Protein AF-A0A945BNA6-F1 (afdb_monomer_lite)

Foldseek 3Di:
DPPDDDDDPDPDPVVVVVVVCVVVDDDDPVRVQVVVCVVVVHHDD

Radius of gyration: 13.59 Å; chains: 1; bounding box: 24×21×34 Å

pLDDT: mean 93.24, std 5.89, range [64.88, 98.44]

Secondary structure (DSSP, 8-state):
------------HHHHHHHHGGGG----HHHHHHHHHHHHTS---

Structure (mmCIF, N/CA/C/O backbone):
data_AF-A0A945BNA6-F1
#
_entry.id   AF-A0A945BNA6-F1
#
loop_
_atom_site.group_PDB
_atom_site.id
_atom_site.type_symbol
_atom_site.label_atom_id
_atom_site.label_alt_id
_atom_site.label_comp_id
_atom_site.label_asym_id
_atom_site.label_entity_id
_atom_site.label_seq_id
_atom_site.pdbx_PDB_ins_code
_atom_site.Cartn_x
_atom_site.Cartn_y
_atom_site.Cartn_z
_atom_site.occupancy
_atom_site.B_iso_or_equiv
_atom_site.auth_seq_id
_atom_site.auth_comp_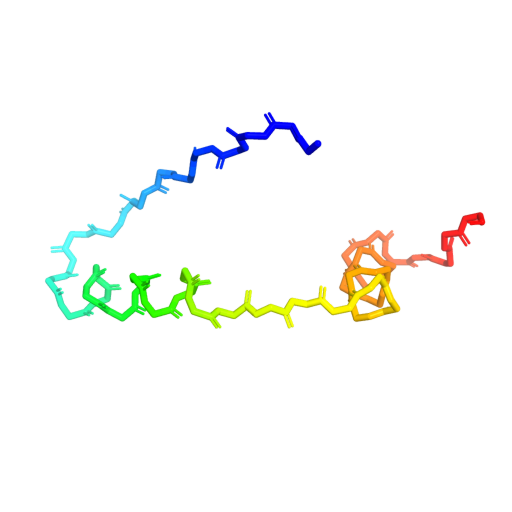id
_atom_site.auth_asym_id
_atom_site.auth_atom_id
_atom_site.pdbx_PDB_model_num
ATOM 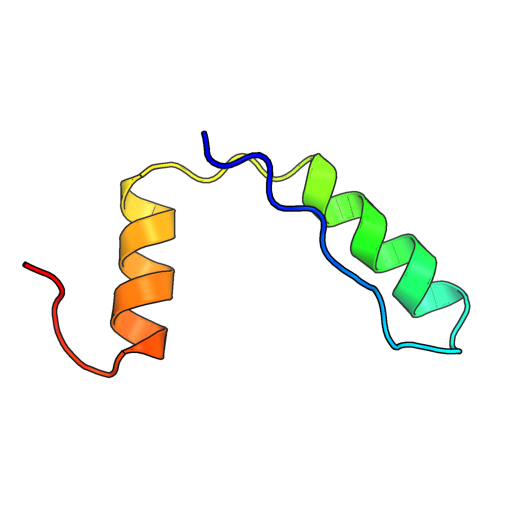1 N N . PRO A 1 1 ? -2.893 5.170 -12.201 1.00 64.88 1 PRO A N 1
ATOM 2 C CA . PRO A 1 1 ? -2.622 4.396 -10.961 1.00 64.88 1 PRO A CA 1
ATOM 3 C C . PRO A 1 1 ? -3.707 3.331 -10.772 1.00 64.88 1 PRO A C 1
ATOM 5 O O . PRO A 1 1 ? -4.854 3.617 -11.087 1.00 64.88 1 PRO A O 1
ATOM 8 N N . ALA A 1 2 ? -3.364 2.125 -10.312 1.00 84.94 2 ALA A N 1
ATOM 9 C CA . ALA A 1 2 ? -4.307 0.998 -10.251 1.00 84.94 2 ALA A CA 1
ATOM 10 C C . ALA A 1 2 ? -5.365 1.096 -9.128 1.00 84.94 2 ALA A C 1
ATOM 12 O O . ALA A 1 2 ? -6.238 0.242 -9.057 1.00 84.94 2 ALA A O 1
ATOM 13 N N . GLY A 1 3 ? -5.302 2.116 -8.259 1.00 86.38 3 GLY A N 1
ATOM 14 C CA . GLY A 1 3 ? -6.304 2.3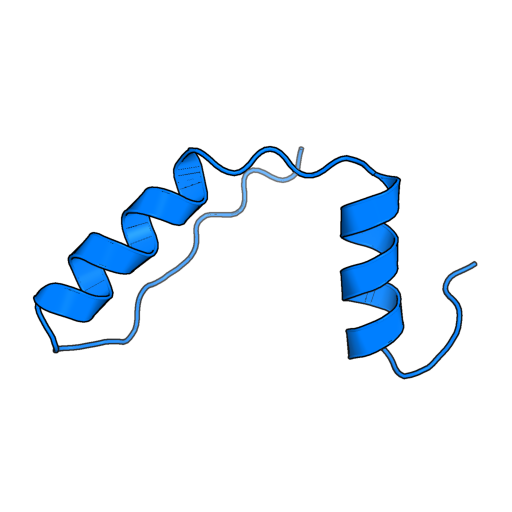36 -7.207 1.00 86.38 3 GLY A CA 1
ATOM 15 C C . GLY A 1 3 ? -6.352 1.223 -6.154 1.00 86.38 3 GLY A C 1
ATOM 16 O O . GLY A 1 3 ? -7.432 0.833 -5.729 1.00 86.38 3 GLY A O 1
ATOM 17 N N . ILE A 1 4 ? -5.192 0.678 -5.774 1.00 89.00 4 ILE A N 1
ATOM 18 C CA . ILE A 1 4 ? -5.080 -0.440 -4.826 1.00 89.00 4 ILE A CA 1
ATOM 19 C C . ILE A 1 4 ? -5.664 -0.039 -3.463 1.00 89.00 4 ILE A C 1
ATOM 21 O O . ILE A 1 4 ? -5.277 0.985 -2.904 1.00 89.00 4 ILE A O 1
ATOM 25 N N . VAL A 1 5 ? -6.548 -0.879 -2.917 1.00 92.81 5 VAL A N 1
ATOM 26 C CA . VAL A 1 5 ? -7.135 -0.719 -1.578 1.00 92.81 5 VAL A CA 1
ATOM 27 C C . VAL A 1 5 ? -6.591 -1.825 -0.662 1.00 92.81 5 VAL A C 1
ATOM 29 O O . VAL A 1 5 ? -6.951 -2.988 -0.852 1.00 92.81 5 VAL A O 1
ATOM 32 N N . PRO A 1 6 ? -5.703 -1.512 0.299 1.00 92.56 6 PRO A N 1
ATOM 33 C CA . PRO A 1 6 ? -5.132 -2.513 1.197 1.00 92.56 6 PRO A CA 1
ATOM 34 C C . PRO A 1 6 ? -6.130 -2.950 2.282 1.00 92.56 6 PRO A C 1
ATOM 36 O O . PRO A 1 6 ? -6.904 -2.142 2.791 1.00 92.56 6 PRO A O 1
ATOM 39 N N . ILE A 1 7 ? -6.076 -4.228 2.674 1.00 95.56 7 ILE A N 1
ATOM 40 C CA . ILE A 1 7 ? -6.858 -4.790 3.788 1.00 95.56 7 ILE A CA 1
ATOM 41 C C . ILE A 1 7 ? -5.933 -4.973 4.994 1.00 95.56 7 ILE A C 1
ATOM 43 O O . ILE A 1 7 ? -4.906 -5.644 4.894 1.00 95.56 7 ILE A O 1
ATOM 47 N N . ILE A 1 8 ? -6.304 -4.401 6.143 1.00 96.75 8 ILE A N 1
ATOM 48 C CA . ILE A 1 8 ? -5.548 -4.539 7.394 1.00 96.75 8 ILE A CA 1
ATOM 49 C C . ILE A 1 8 ? -6.051 -5.763 8.164 1.00 96.75 8 ILE A C 1
ATOM 51 O O . ILE A 1 8 ? -7.195 -5.796 8.606 1.00 96.75 8 ILE A O 1
ATOM 55 N N . GLY A 1 9 ? -5.187 -6.765 8.336 1.00 96.88 9 GLY A N 1
ATOM 56 C CA . GLY A 1 9 ? -5.515 -8.025 9.020 1.00 96.88 9 GLY A CA 1
ATOM 57 C C . GLY A 1 9 ? -5.232 -8.054 10.528 1.00 96.88 9 GLY A C 1
ATOM 58 O O . GLY A 1 9 ? -5.302 -9.118 11.135 1.00 96.88 9 GLY A O 1
ATOM 59 N N . SER A 1 10 ? -4.855 -6.928 11.140 1.00 97.69 10 SER A N 1
ATOM 60 C CA . SER A 1 10 ? -4.552 -6.873 12.576 1.00 97.69 10 SER A CA 1
ATOM 61 C C . SER A 1 10 ? -5.816 -6.677 13.413 1.00 97.69 10 SER A C 1
ATOM 63 O O . SER A 1 10 ? -6.703 -5.926 13.026 1.00 97.69 10 SER A O 1
ATOM 65 N N . THR A 1 11 ? -5.864 -7.292 14.596 1.00 97.69 11 THR A N 1
ATOM 66 C CA . THR A 1 11 ? -6.878 -7.024 15.631 1.00 97.69 11 THR A CA 1
ATOM 67 C C . THR A 1 11 ? -6.376 -6.078 16.727 1.00 97.69 11 THR A C 1
ATOM 69 O O . THR A 1 11 ? -7.149 -5.705 17.606 1.00 97.69 11 THR A O 1
ATOM 72 N N . ASN A 1 12 ? -5.099 -5.675 16.693 1.00 98.44 12 ASN A N 1
ATOM 73 C CA . ASN A 1 12 ? -4.538 -4.715 17.640 1.00 98.44 12 ASN A CA 1
ATOM 74 C C . ASN A 1 12 ? -4.898 -3.278 17.203 1.00 98.44 12 ASN A C 1
ATOM 76 O O . ASN A 1 12 ? -4.463 -2.861 16.125 1.00 98.44 12 ASN A O 1
ATOM 80 N N . PRO A 1 13 ? -5.625 -2.494 18.025 1.00 97.94 13 PRO A N 1
ATOM 81 C CA . PRO A 1 13 ? -6.013 -1.127 17.684 1.00 97.94 13 PRO A CA 1
ATOM 82 C C . PRO A 1 13 ? -4.841 -0.197 17.359 1.00 97.94 13 PRO A C 1
ATOM 84 O O . PRO A 1 13 ? -4.966 0.641 16.468 1.00 97.94 13 PRO A O 1
ATOM 87 N N . GLU A 1 14 ? -3.702 -0.342 18.039 1.00 98.38 14 GLU A N 1
ATOM 88 C CA . GLU A 1 14 ? -2.546 0.530 17.805 1.00 98.38 14 GLU A CA 1
ATOM 89 C C . GLU A 1 14 ? -1.940 0.287 16.422 1.00 98.38 14 GLU A C 1
ATOM 91 O O . GLU A 1 14 ? -1.733 1.232 15.665 1.00 98.38 14 GLU A O 1
ATOM 96 N N . HIS A 1 15 ? -1.776 -0.979 16.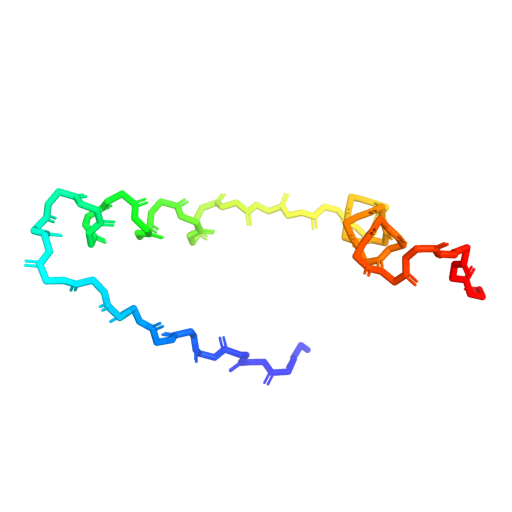026 1.00 97.94 15 HIS A N 1
ATOM 97 C CA . HIS A 1 15 ? -1.256 -1.325 14.699 1.00 97.94 15 HIS A CA 1
ATOM 98 C C . HIS A 1 15 ? -2.189 -0.856 13.573 1.00 97.94 15 HIS A C 1
ATOM 100 O O . HIS A 1 15 ? -1.722 -0.425 12.520 1.00 97.94 15 HIS A O 1
ATOM 106 N N . ILE A 1 16 ? -3.510 -0.912 13.789 1.00 97.44 16 ILE A N 1
ATOM 107 C CA . ILE A 1 16 ? -4.491 -0.400 12.821 1.00 97.44 16 ILE A CA 1
ATOM 108 C C . ILE A 1 16 ? -4.300 1.109 12.622 1.00 97.44 16 ILE A C 1
ATOM 110 O O . ILE A 1 16 ? -4.260 1.567 11.480 1.00 97.44 16 ILE A O 1
ATOM 114 N N . ARG A 1 17 ? -4.142 1.883 13.708 1.00 97.44 17 ARG A N 1
ATOM 115 C CA . ARG A 1 17 ? -3.900 3.336 13.622 1.00 97.44 17 ARG A CA 1
ATOM 116 C C . ARG A 1 17 ? -2.543 3.665 13.013 1.00 97.44 17 ARG A C 1
ATOM 118 O O . ARG A 1 17 ? -2.419 4.648 12.294 1.00 97.44 17 ARG A O 1
ATOM 125 N N . GLU A 1 18 ? -1.514 2.871 13.280 1.00 97.62 18 GLU A N 1
ATOM 126 C CA . GLU A 1 18 ? -0.205 3.077 12.661 1.00 97.62 18 GLU A CA 1
ATOM 127 C C . GLU A 1 18 ? -0.237 2.847 11.150 1.00 97.62 18 GLU A C 1
ATOM 129 O O . GLU A 1 18 ? 0.361 3.627 10.409 1.00 97.62 18 GLU A O 1
ATOM 134 N N . ALA A 1 19 ? -0.985 1.844 10.680 1.00 97.00 19 ALA A N 1
ATOM 135 C CA . ALA A 1 19 ? -1.100 1.535 9.257 1.00 97.00 19 ALA A CA 1
ATOM 136 C C . ALA A 1 19 ? -1.688 2.693 8.430 1.00 97.00 19 ALA A C 1
ATOM 138 O O . ALA A 1 19 ? -1.333 2.847 7.262 1.00 97.00 19 ALA A O 1
ATOM 139 N N . THR A 1 20 ? -2.538 3.548 9.016 1.00 95.44 20 THR A N 1
ATOM 140 C CA . THR A 1 20 ? -3.127 4.686 8.287 1.00 95.44 20 THR A CA 1
ATOM 141 C C . THR A 1 20 ? -2.090 5.731 7.888 1.00 95.44 20 THR A C 1
ATOM 143 O O . THR A 1 20 ? -2.284 6.416 6.889 1.00 95.44 20 THR A O 1
ATOM 146 N N . LYS A 1 21 ? -0.966 5.828 8.613 1.00 96.19 21 LYS A N 1
ATOM 147 C CA . LYS A 1 21 ? 0.134 6.759 8.301 1.00 96.19 21 LYS A CA 1
ATOM 148 C C . LYS A 1 21 ? 0.784 6.460 6.946 1.00 96.19 21 LYS A C 1
ATOM 150 O O . LYS A 1 21 ? 1.431 7.326 6.370 1.00 96.19 21 LYS A O 1
ATOM 155 N N . ALA A 1 22 ? 0.601 5.249 6.409 1.00 94.44 22 ALA A N 1
ATOM 156 C CA . ALA A 1 22 ? 1.091 4.891 5.082 1.00 94.44 22 ALA A CA 1
ATOM 157 C C . ALA A 1 22 ? 0.418 5.692 3.952 1.00 94.44 22 ALA A C 1
ATOM 159 O O . ALA A 1 22 ? 0.986 5.785 2.868 1.00 94.44 22 ALA A O 1
ATOM 160 N N . LEU A 1 23 ? -0.758 6.285 4.194 1.00 91.88 23 LEU A N 1
ATOM 161 C CA . LEU A 1 23 ? -1.447 7.140 3.219 1.00 91.88 23 LEU A CA 1
ATOM 162 C C . LEU A 1 23 ? -0.699 8.452 2.946 1.00 91.88 23 LEU A C 1
ATOM 164 O O . LEU A 1 23 ? -0.851 9.019 1.867 1.00 91.88 23 LEU A O 1
ATOM 168 N N . ASP A 1 24 ? 0.128 8.897 3.892 1.00 94.44 24 ASP A N 1
ATOM 169 C CA . ASP A 1 24 ? 0.926 10.118 3.770 1.00 94.44 24 ASP A CA 1
ATOM 170 C C . ASP A 1 24 ? 2.291 9.859 3.105 1.00 94.44 24 ASP A C 1
ATOM 172 O O . ASP A 1 24 ? 3.044 10.791 2.817 1.00 94.44 24 ASP A O 1
ATOM 176 N N . LEU A 1 25 ? 2.635 8.589 2.850 1.00 92.62 25 LEU A N 1
ATOM 177 C CA . LEU A 1 25 ? 3.898 8.212 2.223 1.00 92.62 25 LEU A CA 1
ATOM 178 C C . LEU A 1 25 ? 3.809 8.349 0.702 1.00 92.62 25 LEU A C 1
ATOM 180 O O . LEU A 1 25 ? 3.133 7.584 0.013 1.00 92.62 25 LEU A O 1
ATOM 184 N N . LEU A 1 26 ? 4.572 9.297 0.168 1.00 93.31 26 LEU A N 1
ATOM 185 C CA . LEU A 1 26 ? 4.762 9.475 -1.265 1.00 93.31 26 LEU A CA 1
ATOM 186 C C . LEU A 1 26 ? 6.095 8.856 -1.675 1.00 93.31 26 LEU A C 1
ATOM 188 O O . LEU A 1 26 ? 7.152 9.424 -1.421 1.00 93.31 26 LEU A O 1
ATOM 192 N N . LEU A 1 27 ? 6.042 7.693 -2.322 1.00 93.25 27 LEU A N 1
ATOM 193 C CA . LEU A 1 27 ? 7.233 7.055 -2.874 1.00 93.25 27 LEU A CA 1
ATOM 194 C C . LEU A 1 27 ? 7.509 7.577 -4.283 1.00 93.25 27 LEU A C 1
ATOM 196 O O . LEU A 1 27 ? 6.629 7.598 -5.150 1.00 93.25 27 LEU A O 1
ATOM 200 N N . SER A 1 28 ? 8.760 7.946 -4.531 1.00 95.75 28 SER A N 1
ATOM 201 C CA . SER A 1 28 ? 9.261 8.137 -5.886 1.00 95.75 28 SER A CA 1
ATOM 202 C C . SER A 1 28 ? 9.239 6.813 -6.657 1.00 95.75 28 SER A C 1
ATOM 204 O O . SER A 1 28 ? 9.201 5.717 -6.088 1.00 95.75 28 SER A O 1
ATOM 206 N N . ARG A 1 29 ? 9.315 6.894 -7.992 1.00 93.06 29 ARG A N 1
ATOM 207 C CA . ARG A 1 29 ? 9.432 5.686 -8.821 1.00 93.06 29 ARG A CA 1
ATOM 208 C C . ARG A 1 29 ? 10.660 4.864 -8.437 1.00 93.06 29 ARG A C 1
ATOM 210 O O . ARG A 1 29 ? 10.559 3.647 -8.367 1.00 93.06 29 ARG A O 1
ATOM 217 N N . GLU A 1 30 ? 11.790 5.516 -8.178 1.00 95.19 30 GLU A N 1
ATOM 218 C CA . GLU A 1 30 ? 13.034 4.835 -7.818 1.00 95.19 30 GLU A CA 1
ATOM 219 C C . GLU A 1 30 ? 12.901 4.059 -6.502 1.00 95.19 30 GLU A C 1
ATOM 221 O O . GLU A 1 30 ? 13.290 2.896 -6.431 1.00 95.19 30 GLU A O 1
ATOM 226 N N . GLU A 1 31 ? 12.302 4.664 -5.474 1.00 96.00 31 GLU A N 1
ATOM 227 C CA . GLU A 1 31 ? 12.030 3.986 -4.200 1.00 96.00 31 GLU A CA 1
ATOM 228 C C . GLU A 1 31 ? 11.096 2.791 -4.387 1.00 96.00 31 GLU A C 1
ATOM 230 O O . GLU A 1 31 ? 11.354 1.714 -3.847 1.00 96.00 31 GLU A O 1
ATOM 235 N N . TRP A 1 32 ? 10.054 2.950 -5.207 1.00 93.00 32 TRP A N 1
ATOM 236 C CA . TRP A 1 32 ? 9.143 1.858 -5.527 1.00 93.00 32 TRP A CA 1
ATOM 237 C C . TRP A 1 32 ? 9.856 0.696 -6.232 1.00 93.00 32 TRP A C 1
ATOM 239 O O . TRP A 1 32 ? 9.699 -0.459 -5.836 1.00 93.00 32 TRP A O 1
ATOM 249 N N . TYR A 1 33 ? 10.695 0.983 -7.233 1.00 93.81 33 TYR A N 1
ATOM 250 C CA . TYR A 1 33 ? 11.488 -0.038 -7.923 1.00 93.81 33 TYR A CA 1
ATOM 251 C C . TYR A 1 33 ? 12.513 -0.702 -6.999 1.00 93.81 33 TYR A C 1
ATOM 253 O O . TYR A 1 33 ? 12.704 -1.913 -7.095 1.00 93.81 33 TYR A O 1
ATOM 261 N N . ARG A 1 34 ? 13.125 0.041 -6.065 1.00 94.75 34 ARG A N 1
ATOM 262 C CA . ARG A 1 34 ? 14.017 -0.539 -5.049 1.00 94.75 34 ARG A CA 1
ATOM 263 C C . ARG A 1 34 ? 13.290 -1.556 -4.170 1.00 94.75 34 ARG A C 1
ATOM 265 O O . ARG A 1 34 ? 13.801 -2.661 -3.994 1.00 94.75 34 ARG A O 1
ATOM 272 N N . LEU A 1 35 ? 12.098 -1.224 -3.668 1.00 94.81 35 LEU A N 1
ATOM 273 C CA . LEU A 1 35 ? 11.280 -2.157 -2.881 1.00 94.81 35 LEU A CA 1
ATOM 274 C C . LEU A 1 35 ? 10.898 -3.399 -3.694 1.00 94.81 35 LEU A C 1
ATOM 276 O O . LEU A 1 35 ? 11.050 -4.525 -3.224 1.00 94.81 35 LEU A O 1
ATOM 280 N N . MET A 1 36 ? 10.452 -3.198 -4.933 1.00 94.25 36 MET A N 1
ATOM 281 C CA . MET A 1 36 ? 10.041 -4.286 -5.819 1.00 94.25 36 MET A CA 1
ATOM 282 C C . MET A 1 36 ? 11.213 -5.212 -6.186 1.00 94.25 36 MET A C 1
ATOM 284 O O . MET A 1 36 ? 11.039 -6.429 -6.205 1.00 94.25 36 MET A O 1
ATOM 288 N N . ALA A 1 37 ? 12.408 -4.673 -6.443 1.00 96.06 37 ALA A N 1
ATOM 289 C CA . ALA A 1 37 ? 13.599 -5.467 -6.748 1.00 96.06 37 ALA A CA 1
ATOM 290 C C . ALA A 1 37 ? 14.068 -6.269 -5.527 1.00 96.06 37 ALA A C 1
ATOM 292 O O . ALA A 1 37 ? 14.391 -7.451 -5.652 1.00 96.06 37 ALA A O 1
ATOM 293 N N . ALA A 1 38 ? 14.044 -5.653 -4.338 1.00 96.12 38 ALA A N 1
ATOM 294 C CA . ALA A 1 38 ? 14.355 -6.333 -3.083 1.00 96.12 38 ALA A CA 1
ATOM 295 C C . ALA A 1 38 ? 13.384 -7.495 -2.817 1.00 96.12 38 ALA A C 1
ATOM 297 O O . ALA A 1 38 ? 13.823 -8.593 -2.483 1.00 96.12 38 ALA A O 1
ATOM 298 N N . ALA A 1 39 ? 12.081 -7.285 -3.037 1.00 95.38 39 ALA A N 1
ATOM 299 C CA . ALA A 1 39 ? 11.063 -8.327 -2.899 1.00 95.38 39 ALA A CA 1
ATOM 300 C C . ALA A 1 39 ? 11.201 -9.442 -3.951 1.00 95.38 39 ALA A C 1
ATOM 302 O O . ALA A 1 39 ? 10.999 -10.614 -3.641 1.00 95.38 39 ALA A O 1
ATOM 303 N N . ALA A 1 40 ? 11.559 -9.096 -5.192 1.00 95.25 40 ALA A N 1
ATOM 304 C CA . ALA A 1 40 ? 11.761 -10.060 -6.272 1.00 95.25 40 ALA A CA 1
ATOM 305 C C . ALA A 1 40 ? 13.072 -10.861 -6.145 1.00 95.25 40 ALA A C 1
ATOM 307 O O . ALA A 1 40 ? 13.227 -11.874 -6.828 1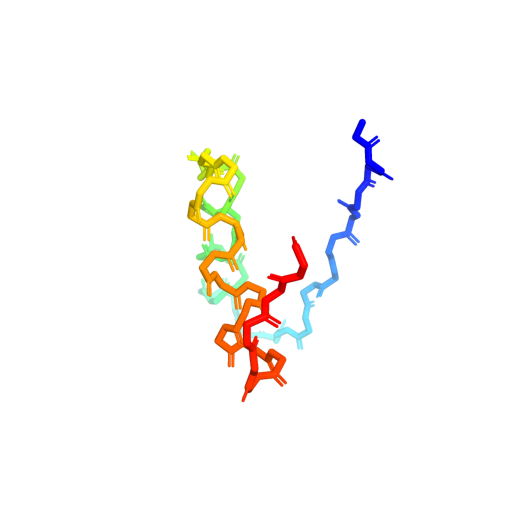.00 95.25 40 ALA A O 1
ATOM 308 N N . GLY A 1 41 ? 14.027 -10.399 -5.327 1.00 94.00 41 GLY A N 1
ATOM 309 C CA . GLY A 1 41 ? 15.351 -11.011 -5.167 1.00 94.00 41 GLY A CA 1
ATOM 310 C C . GLY A 1 41 ? 16.254 -10.900 -6.403 1.00 94.00 41 GLY A C 1
ATOM 311 O O . GLY A 1 41 ? 17.273 -11.582 -6.484 1.00 94.00 41 GLY A O 1
ATOM 312 N N . LYS A 1 42 ? 1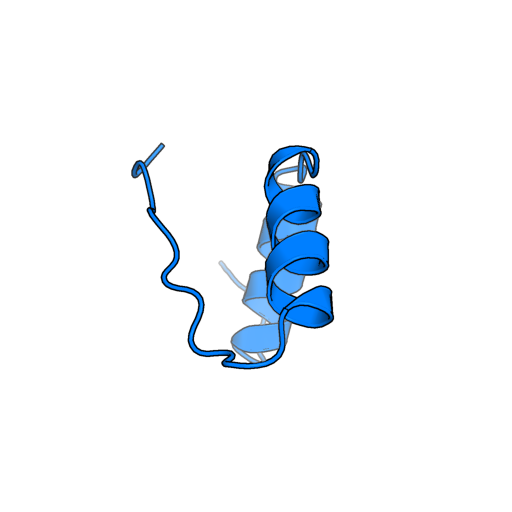5.885 -10.070 -7.385 1.00 89.06 42 LYS A N 1
ATOM 313 C CA . LYS A 1 42 ? 16.627 -9.858 -8.636 1.00 89.06 42 LYS A CA 1
ATOM 314 C C . LYS A 1 42 ? 16.392 -8.446 -9.183 1.00 89.06 42 LYS A C 1
ATOM 316 O O . LYS A 1 42 ? 15.353 -7.855 -8.876 1.00 89.06 42 LYS A O 1
ATOM 321 N N . PRO A 1 43 ? 17.303 -7.915 -10.021 1.00 85.75 43 PRO A N 1
ATOM 322 C CA . PRO A 1 43 ? 17.074 -6.654 -10.714 1.00 85.75 43 PRO A CA 1
ATOM 323 C C . PRO A 1 43 ? 15.793 -6.707 -11.549 1.00 85.75 43 PRO A C 1
ATOM 325 O O . PRO A 1 43 ? 15.484 -7.727 -12.175 1.00 85.75 43 PRO A O 1
ATOM 328 N N . LEU A 1 44 ? 15.050 -5.604 -11.538 1.00 83.31 44 LEU A N 1
ATOM 329 C CA . LEU A 1 44 ? 13.908 -5.414 -12.424 1.00 83.31 44 LEU A CA 1
ATOM 330 C C . LEU A 1 44 ? 14.404 -4.886 -13.783 1.00 83.31 44 LEU A C 1
ATOM 332 O O . LEU A 1 44 ? 15.452 -4.237 -13.801 1.00 83.31 44 LEU A O 1
ATOM 336 N N . PRO A 1 45 ? 13.707 -5.200 -14.893 1.00 81.19 45 PRO A N 1
ATOM 337 C CA . PRO A 1 45 ? 14.060 -4.712 -16.228 1.00 81.19 45 PRO A CA 1
ATOM 338 C C . PRO A 1 45 ? 14.060 -3.186 -16.348 1.00 81.19 45 PRO A C 1
ATOM 340 O O . PRO A 1 45 ? 13.247 -2.540 -15.644 1.00 81.19 45 PRO A O 1
#

Sequence (45 aa):
PAGIVPIIGSTNPEHIREATKALDLLLSREEWYRLMAAAAGKPLP